Protein AF-A0A2J6HNW6-F1 (afdb_monomer)

pLDDT: mean 79.49, std 11.8, range [40.94, 93.69]

Radius of gyration: 19.44 Å; Cα contacts (8 Å, |Δi|>4): 58; chains: 1; bounding box: 47×40×55 Å

Mean predicted aligned error: 9.63 Å

Secondary structure (DSSP, 8-state):
---TT-SEEEETTEEEEPHHHHHHHHHHHHHHHHHHHHHHHHHTT---HHHHHHHHHHHHHHHHHHHHHHHHHGGGGTTHHHHHHHHHHHHHHHHHHTTT----HHHHHHHHHHHHHHHHHHHHHSPPPP-----

Structure (mmCIF, N/CA/C/O backbone):
data_AF-A0A2J6HNW6-F1
#
_entry.id   AF-A0A2J6HNW6-F1
#
loop_
_atom_site.group_PDB
_atom_site.id
_atom_site.type_symbol
_atom_site.label_atom_id
_atom_site.label_alt_id
_atom_site.label_comp_id
_atom_site.label_asym_id
_atom_site.label_entity_id
_atom_site.label_seq_id
_atom_site.pdbx_PDB_ins_code
_atom_site.Cartn_x
_atom_site.Cartn_y
_atom_site.Cartn_z
_atom_site.occupancy
_atom_site.B_iso_or_equiv
_atom_site.auth_seq_id
_atom_site.auth_comp_id
_atom_site.auth_asym_id
_atom_site.auth_atom_id
_atom_site.pdbx_PDB_model_num
ATOM 1 N N . GLU A 1 1 ? -17.296 -8.774 21.682 1.00 41.22 1 GLU A N 1
ATOM 2 C CA . GLU A 1 1 ? -18.288 -7.686 21.594 1.00 41.22 1 GLU A CA 1
ATOM 3 C C . GLU A 1 1 ? -17.601 -6.459 21.003 1.00 41.22 1 GLU A C 1
ATOM 5 O O . GLU A 1 1 ? -16.571 -6.045 21.524 1.00 41.22 1 GLU A O 1
ATOM 10 N N . TYR A 1 2 ? -18.046 -5.994 19.833 1.00 41.97 2 TYR A N 1
ATOM 11 C CA . TYR A 1 2 ? -17.390 -4.920 19.076 1.00 41.97 2 TYR A CA 1
ATOM 12 C C . TYR A 1 2 ? -17.803 -3.569 19.686 1.00 41.97 2 TYR A C 1
ATOM 14 O O . TYR A 1 2 ? -18.794 -2.967 19.284 1.00 41.97 2 TYR A O 1
ATOM 22 N N . GLU A 1 3 ? -17.090 -3.122 20.723 1.00 47.66 3 GLU A N 1
ATOM 23 C CA . GLU A 1 3 ? -17.402 -1.883 21.452 1.00 47.66 3 GLU A CA 1
ATOM 24 C C . GLU A 1 3 ? -16.919 -0.620 20.699 1.00 47.66 3 GLU A C 1
ATOM 26 O O . GLU A 1 3 ? -16.005 0.082 21.125 1.00 47.66 3 GLU A O 1
ATOM 31 N N . GLY A 1 4 ? -17.568 -0.309 19.572 1.00 56.62 4 GLY A N 1
ATOM 32 C CA . GLY A 1 4 ? -17.548 1.012 18.926 1.00 56.62 4 GLY A CA 1
ATOM 33 C C . GLY A 1 4 ? -16.204 1.523 18.352 1.00 56.62 4 GLY A C 1
ATOM 34 O O . GLY A 1 4 ? -15.193 0.826 18.350 1.00 56.62 4 GLY A O 1
ATOM 35 N N . PRO A 1 5 ? -16.172 2.773 17.838 1.00 60.69 5 PRO A N 1
ATOM 36 C CA . PRO A 1 5 ? -15.028 3.371 17.126 1.00 60.69 5 PRO A CA 1
ATOM 37 C C . PRO A 1 5 ? -13.927 3.941 18.047 1.00 60.69 5 PRO A C 1
ATOM 39 O O . PRO A 1 5 ? -13.174 4.833 17.642 1.00 60.69 5 PRO A O 1
ATOM 42 N N . LYS A 1 6 ? -13.851 3.502 19.310 1.00 64.25 6 LYS A N 1
ATOM 43 C CA . LYS A 1 6 ? -12.915 4.053 20.303 1.00 64.25 6 LYS A CA 1
ATOM 44 C C . LYS A 1 6 ? -11.605 3.270 20.276 1.00 64.25 6 LYS A C 1
ATOM 46 O O . LYS A 1 6 ? -11.628 2.064 20.426 1.00 64.25 6 LYS A O 1
ATOM 51 N N . PHE A 1 7 ? -10.464 3.948 20.142 1.00 60.66 7 PHE A N 1
ATOM 52 C CA . PHE A 1 7 ? -9.144 3.296 20.168 1.00 60.66 7 PHE A CA 1
ATOM 53 C C . PHE A 1 7 ? -8.759 2.773 21.557 1.00 60.66 7 PHE A C 1
ATOM 55 O O . PHE A 1 7 ? -8.118 1.726 21.672 1.00 60.66 7 PHE A O 1
ATOM 62 N N . PHE A 1 8 ? -9.216 3.465 22.600 1.00 71.25 8 PHE A N 1
ATOM 63 C CA . PHE A 1 8 ? -8.960 3.134 23.994 1.00 71.25 8 PHE A CA 1
ATOM 64 C C . PHE A 1 8 ? -10.281 3.043 24.747 1.00 71.25 8 PHE A C 1
ATOM 66 O O . PHE A 1 8 ? -11.102 3.963 24.690 1.00 71.25 8 PHE A O 1
ATOM 73 N N . ILE A 1 9 ? -10.474 1.950 25.479 1.00 72.75 9 ILE A N 1
ATOM 74 C CA . ILE A 1 9 ? -11.619 1.779 26.373 1.00 72.75 9 ILE A CA 1
ATOM 75 C C . ILE A 1 9 ? -11.072 1.698 27.793 1.00 72.75 9 ILE A C 1
ATOM 77 O O . ILE A 1 9 ? -10.174 0.911 28.081 1.00 72.75 9 ILE A O 1
ATOM 81 N N . ARG A 1 10 ? -11.601 2.515 28.704 1.00 69.38 10 ARG A N 1
ATOM 82 C CA . ARG A 1 10 ? -11.349 2.332 30.137 1.00 69.38 10 ARG A CA 1
ATOM 83 C C . ARG A 1 10 ? -12.389 1.362 30.691 1.00 69.38 10 ARG A C 1
ATOM 85 O O . ARG A 1 10 ? -13.564 1.710 30.747 1.00 69.38 10 ARG A O 1
ATOM 92 N N . LYS A 1 11 ? -11.953 0.178 31.130 1.00 71.69 11 LYS A N 1
ATOM 93 C CA . LYS A 1 11 ? -12.752 -0.752 31.953 1.00 71.69 11 LYS A CA 1
ATOM 94 C C . LYS A 1 11 ? -12.061 -0.910 33.310 1.00 71.69 11 LYS A C 1
ATOM 96 O O . LYS A 1 11 ? -10.848 -1.089 33.361 1.00 71.69 11 LYS A O 1
ATOM 101 N N . ASN A 1 12 ? -12.803 -0.802 34.414 1.00 64.38 12 ASN A N 1
ATOM 102 C CA . ASN A 1 12 ? -12.283 -0.935 35.789 1.00 64.38 12 ASN A CA 1
ATOM 103 C C . ASN A 1 12 ? -10.979 -0.154 36.071 1.00 64.38 12 ASN A C 1
ATOM 105 O O . ASN A 1 12 ? -10.018 -0.706 36.602 1.00 64.38 12 ASN A O 1
ATOM 109 N N . GLY A 1 13 ? -10.904 1.118 35.663 1.00 74.06 13 GLY A N 1
ATOM 110 C CA . GLY A 1 13 ? -9.730 1.970 35.915 1.00 74.06 13 GLY A CA 1
ATOM 111 C C . GLY A 1 13 ? -8.467 1.622 35.111 1.00 74.06 13 GLY A C 1
ATOM 112 O O . GLY A 1 13 ? -7.481 2.348 35.204 1.00 74.06 13 GLY A O 1
ATOM 113 N N . LYS A 1 14 ? -8.490 0.569 34.281 1.00 64.69 14 LYS A N 1
ATOM 114 C CA . LYS A 1 14 ? -7.383 0.172 33.400 1.00 64.69 14 LYS A CA 1
ATOM 115 C C . LYS A 1 14 ? -7.678 0.566 31.953 1.00 64.69 14 LYS A C 1
ATOM 117 O O . LYS A 1 14 ? -8.817 0.478 31.489 1.00 64.69 14 LYS A O 1
ATOM 122 N N . LEU A 1 15 ? -6.651 1.048 31.255 1.00 73.38 15 LEU A N 1
ATOM 123 C CA . LEU A 1 15 ? -6.719 1.405 29.839 1.00 73.38 15 LEU A CA 1
ATOM 124 C C . LEU A 1 15 ? -6.586 0.124 29.005 1.00 73.38 15 LEU A C 1
ATOM 126 O O . LEU A 1 15 ? -5.554 -0.538 29.066 1.00 73.38 15 LEU A O 1
ATOM 130 N N . TYR A 1 16 ? -7.618 -0.222 28.243 1.00 71.00 16 TYR A N 1
ATOM 131 C CA . TYR A 1 16 ? -7.596 -1.340 27.306 1.00 71.00 16 TYR A CA 1
ATOM 132 C C . TYR A 1 16 ? -7.438 -0.824 25.880 1.00 71.00 16 TYR A C 1
ATOM 134 O O . TYR A 1 16 ? -8.124 0.111 25.453 1.00 71.00 16 TYR A O 1
ATOM 142 N N . LEU A 1 17 ? -6.530 -1.468 25.154 1.00 76.25 17 LEU A N 1
ATOM 143 C CA . LEU A 1 17 ? -6.355 -1.302 23.719 1.00 76.25 17 LEU A CA 1
ATOM 144 C C . LEU A 1 17 ? -7.477 -2.054 23.007 1.00 76.25 17 LEU A C 1
ATOM 146 O O . LEU A 1 17 ? -7.739 -3.221 23.298 1.00 76.25 17 LEU A O 1
ATOM 150 N N . THR A 1 18 ? -8.157 -1.381 22.088 1.00 81.50 18 THR A N 1
ATOM 151 C CA . THR A 1 18 ? -9.177 -2.034 21.260 1.00 81.50 18 THR A CA 1
ATOM 152 C C . THR A 1 18 ? -8.552 -2.795 20.102 1.00 81.50 18 THR A C 1
ATOM 154 O O . THR A 1 18 ? -7.452 -2.472 19.653 1.00 81.50 18 THR A O 1
ATOM 157 N N . GLY A 1 19 ? -9.287 -3.771 19.557 1.00 78.31 19 GLY A N 1
ATOM 158 C CA . GLY A 1 19 ? -8.872 -4.470 18.336 1.00 78.31 19 GLY A CA 1
ATOM 159 C C . GLY A 1 19 ? -8.609 -3.513 17.165 1.00 78.31 19 GLY A C 1
ATOM 160 O O . GLY A 1 19 ? -7.690 -3.744 16.387 1.00 78.31 19 GLY A O 1
ATOM 161 N N . LEU A 1 20 ? -9.332 -2.387 17.097 1.00 77.50 20 LEU A N 1
ATOM 162 C CA . LEU A 1 20 ? -9.128 -1.343 16.088 1.00 77.50 20 LEU A CA 1
ATOM 163 C C . LEU A 1 20 ? -7.727 -0.717 16.161 1.00 77.50 20 LEU A C 1
ATOM 165 O O . LEU A 1 20 ? -7.126 -0.448 15.126 1.00 77.50 20 LEU A O 1
ATOM 169 N N . PHE A 1 21 ? -7.195 -0.502 17.368 1.00 81.19 21 PHE A N 1
ATOM 170 C CA . PHE A 1 21 ? -5.849 0.045 17.543 1.00 81.19 21 PHE A CA 1
ATOM 171 C C . PHE A 1 21 ? -4.771 -0.935 17.068 1.00 81.19 21 PHE A C 1
ATOM 173 O O . PHE A 1 21 ? -3.821 -0.524 16.411 1.00 81.19 21 PHE A O 1
ATOM 180 N N . VAL A 1 22 ? -4.941 -2.231 17.353 1.00 85.06 22 VAL A N 1
ATOM 181 C CA . VAL A 1 22 ? -4.005 -3.275 16.904 1.00 85.06 22 VAL A CA 1
ATOM 182 C C . VAL A 1 22 ? -3.999 -3.375 15.380 1.00 85.06 22 VAL A C 1
ATOM 184 O O . VAL A 1 22 ? -2.934 -3.402 14.772 1.00 85.06 22 VAL A O 1
ATOM 187 N N . VAL A 1 23 ? -5.175 -3.380 14.749 1.00 84.25 23 VAL A N 1
ATOM 188 C CA . VAL A 1 23 ? -5.277 -3.428 13.284 1.00 84.25 23 VAL A CA 1
ATOM 189 C C . VAL A 1 23 ? -4.672 -2.179 12.644 1.00 84.25 23 VAL A C 1
ATOM 191 O O . VAL A 1 23 ? -3.903 -2.307 11.696 1.00 84.25 23 VAL A O 1
ATOM 194 N N . LEU A 1 24 ? -4.958 -0.988 13.183 1.00 81.94 24 LEU A N 1
ATOM 195 C CA . LEU A 1 24 ? -4.359 0.259 12.704 1.00 81.94 24 LEU A CA 1
ATOM 196 C C . LEU A 1 24 ? -2.830 0.204 12.788 1.00 81.94 24 LEU A C 1
ATOM 198 O O . LEU A 1 24 ? -2.158 0.484 11.805 1.00 81.94 24 LEU A O 1
ATOM 202 N N . MET A 1 25 ? -2.296 -0.222 13.934 1.00 86.56 25 MET A N 1
ATOM 203 C CA . MET A 1 25 ? -0.859 -0.381 14.138 1.00 86.56 25 MET A CA 1
ATOM 204 C C . MET A 1 25 ? -0.240 -1.298 13.076 1.00 86.56 25 MET A C 1
ATOM 206 O O . MET A 1 25 ? 0.750 -0.921 12.461 1.00 86.56 25 MET A O 1
ATOM 210 N N . VAL A 1 26 ? -0.834 -2.466 12.811 1.00 89.12 26 VAL A N 1
ATOM 211 C CA . VAL A 1 26 ? -0.330 -3.400 11.788 1.00 89.12 26 VAL A CA 1
ATOM 212 C C . VAL A 1 26 ? -0.296 -2.764 10.397 1.00 89.12 26 VAL A C 1
ATOM 214 O O . VAL A 1 26 ? 0.670 -2.972 9.666 1.00 89.12 26 VAL A O 1
ATOM 217 N N . ILE A 1 27 ? -1.318 -1.990 10.025 1.00 85.69 27 ILE A N 1
ATOM 218 C CA . ILE A 1 27 ? -1.365 -1.361 8.700 1.00 85.69 27 ILE A CA 1
ATOM 219 C C . ILE A 1 27 ? -0.311 -0.253 8.578 1.00 85.69 27 ILE A C 1
ATOM 221 O O . ILE A 1 27 ? 0.425 -0.242 7.597 1.00 85.69 27 ILE A O 1
ATOM 225 N N . GLU A 1 28 ? -0.184 0.615 9.583 1.00 85.44 28 GLU A N 1
ATOM 226 C CA . GLU A 1 28 ? 0.849 1.663 9.634 1.00 85.44 28 GLU A CA 1
ATOM 227 C C . GLU A 1 28 ? 2.262 1.064 9.554 1.00 85.44 28 GLU A C 1
ATOM 229 O O . GLU A 1 28 ? 3.101 1.512 8.776 1.00 85.44 28 GLU A O 1
ATOM 234 N N . PHE A 1 29 ? 2.522 -0.015 10.302 1.00 89.44 29 PHE A N 1
ATOM 235 C CA . PHE A 1 29 ? 3.796 -0.732 10.215 1.00 89.44 29 PHE A CA 1
ATOM 236 C C . PHE A 1 29 ? 4.023 -1.343 8.831 1.00 89.44 29 PHE A C 1
ATOM 238 O O . PHE A 1 29 ? 5.142 -1.298 8.320 1.00 89.44 29 PHE A O 1
ATOM 245 N N . SER A 1 30 ? 2.982 -1.908 8.216 1.00 87.62 30 SER A N 1
ATOM 246 C CA . SER A 1 30 ? 3.081 -2.457 6.865 1.00 87.62 30 SER A CA 1
ATOM 247 C C . SER A 1 30 ? 3.407 -1.379 5.832 1.00 87.62 30 SER A C 1
ATOM 249 O O . SER A 1 30 ? 4.175 -1.656 4.915 1.00 87.62 30 SER A O 1
ATOM 251 N N . ASP A 1 31 ? 2.856 -0.173 5.973 1.00 86.44 31 ASP A N 1
ATOM 252 C CA . ASP A 1 31 ? 3.133 0.952 5.076 1.00 86.44 31 ASP A CA 1
ATOM 253 C C . ASP A 1 31 ? 4.595 1.406 5.179 1.00 86.44 31 ASP A C 1
ATOM 255 O O . ASP A 1 31 ? 5.285 1.517 4.168 1.00 86.44 31 ASP A O 1
ATOM 259 N N . VAL A 1 32 ? 5.124 1.528 6.402 1.00 85.00 32 VAL A N 1
ATOM 260 C CA . VAL A 1 32 ? 6.550 1.826 6.632 1.00 85.00 32 VAL A CA 1
ATOM 261 C C . VAL A 1 32 ? 7.455 0.759 6.010 1.00 85.00 32 VAL A C 1
ATOM 263 O O . VAL A 1 32 ? 8.473 1.098 5.409 1.00 85.00 32 VAL A O 1
ATOM 266 N N . ILE A 1 33 ? 7.092 -0.525 6.115 1.00 88.75 33 ILE A N 1
ATOM 267 C CA . ILE A 1 33 ? 7.845 -1.616 5.477 1.00 88.75 33 ILE A CA 1
ATOM 268 C C . ILE A 1 33 ? 7.807 -1.478 3.949 1.00 88.75 33 ILE A C 1
ATOM 270 O O . ILE A 1 33 ? 8.845 -1.617 3.305 1.00 88.75 33 ILE A O 1
ATOM 274 N N . PHE A 1 34 ? 6.649 -1.166 3.359 1.00 81.69 34 PHE A N 1
ATOM 275 C CA . PHE A 1 34 ? 6.543 -0.940 1.915 1.00 81.69 34 PHE A CA 1
ATOM 276 C C . PHE A 1 34 ? 7.282 0.321 1.446 1.00 81.69 34 PHE A C 1
ATOM 278 O O . PHE A 1 34 ? 7.795 0.343 0.324 1.00 81.69 34 PHE A O 1
ATOM 285 N N . ALA A 1 35 ? 7.402 1.342 2.297 1.00 83.50 35 ALA A N 1
ATOM 286 C CA . ALA A 1 35 ? 8.177 2.546 2.014 1.00 83.50 35 ALA A CA 1
ATOM 287 C C . ALA A 1 35 ? 9.675 2.254 1.819 1.00 83.50 35 ALA A C 1
ATOM 289 O O . ALA A 1 35 ? 10.334 2.960 1.060 1.00 83.50 35 ALA A O 1
ATOM 290 N N . VAL A 1 36 ? 10.2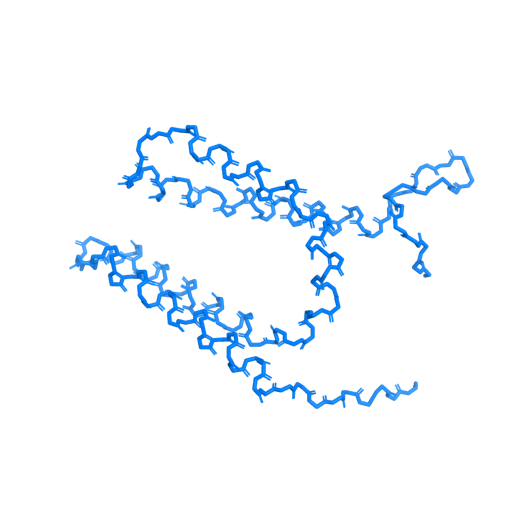22 1.197 2.434 1.00 84.19 36 VAL A N 1
ATOM 291 C CA . VAL A 1 36 ? 11.649 0.837 2.302 1.00 84.19 36 VAL A CA 1
ATOM 292 C C . VAL A 1 36 ? 12.044 0.546 0.851 1.00 84.19 36 VAL A C 1
ATOM 294 O O . VAL A 1 36 ? 13.152 0.893 0.450 1.00 84.19 36 VAL A O 1
ATOM 297 N N . ASP A 1 37 ? 11.150 -0.053 0.064 1.00 81.44 37 ASP A N 1
ATOM 298 C CA . ASP A 1 37 ? 11.389 -0.346 -1.356 1.00 81.44 37 ASP A CA 1
ATOM 299 C C . ASP A 1 37 ? 10.874 0.776 -2.273 1.00 81.44 37 ASP A C 1
ATOM 301 O O . ASP A 1 37 ? 11.555 1.209 -3.208 1.00 81.44 37 ASP A O 1
ATOM 305 N N . SER A 1 38 ? 9.688 1.322 -1.977 1.00 81.00 38 SER A N 1
ATOM 306 C CA . SER A 1 38 ? 9.068 2.331 -2.841 1.00 81.00 38 SER A CA 1
ATOM 307 C C . SER A 1 38 ? 9.784 3.688 -2.801 1.00 81.00 38 SER A C 1
ATOM 309 O O . SER A 1 38 ? 9.804 4.391 -3.813 1.00 81.00 38 SER A O 1
ATOM 311 N N . VAL A 1 39 ? 10.442 4.046 -1.691 1.00 82.94 39 VAL A N 1
ATOM 312 C CA . VAL A 1 39 ? 11.187 5.308 -1.563 1.00 82.94 39 VAL A CA 1
ATOM 313 C C . VAL A 1 39 ? 12.433 5.337 -2.464 1.00 82.94 39 VAL A C 1
ATOM 315 O O . VAL A 1 39 ? 12.532 6.266 -3.272 1.00 82.94 39 VAL A O 1
ATOM 318 N N . PRO A 1 40 ? 13.359 4.352 -2.427 1.00 76.88 40 PRO A N 1
ATOM 319 C CA . PRO A 1 40 ? 14.469 4.292 -3.383 1.00 76.88 40 PRO A CA 1
ATOM 320 C C . PRO A 1 40 ? 14.008 4.262 -4.847 1.00 76.88 40 PRO A C 1
ATOM 322 O O . PRO A 1 40 ? 14.616 4.906 -5.709 1.00 76.88 40 PRO A O 1
ATOM 325 N N . ALA A 1 41 ? 12.907 3.561 -5.134 1.00 80.00 41 ALA A N 1
ATOM 326 C CA . ALA A 1 41 ? 12.348 3.495 -6.479 1.00 80.00 41 ALA A CA 1
ATOM 327 C C . ALA A 1 41 ? 11.862 4.870 -6.973 1.00 80.00 41 ALA A C 1
ATOM 329 O O . ALA A 1 41 ? 12.170 5.261 -8.100 1.00 80.00 41 ALA A O 1
ATOM 330 N N . ILE A 1 42 ? 11.166 5.644 -6.132 1.00 79.94 42 ILE A N 1
ATOM 331 C CA . ILE A 1 42 ? 10.727 7.003 -6.481 1.00 79.94 42 ILE A CA 1
ATOM 332 C C . ILE A 1 42 ? 11.925 7.945 -6.614 1.00 79.94 42 ILE A C 1
ATOM 334 O O . ILE A 1 42 ? 11.974 8.717 -7.572 1.00 79.94 42 ILE A O 1
ATOM 338 N N . PHE A 1 43 ? 12.923 7.842 -5.729 1.00 79.62 43 PHE A N 1
ATOM 339 C CA . PHE A 1 43 ? 14.147 8.647 -5.822 1.00 79.62 43 PHE A CA 1
ATOM 340 C C . PHE A 1 43 ? 14.961 8.390 -7.097 1.00 79.62 43 PHE A C 1
ATOM 342 O O . PHE A 1 43 ? 15.732 9.248 -7.529 1.00 79.62 43 PHE A O 1
ATOM 349 N N . SER A 1 44 ? 14.756 7.236 -7.736 1.00 77.81 44 SER A N 1
ATOM 350 C CA . SER A 1 44 ? 15.354 6.914 -9.035 1.00 77.81 44 SER A CA 1
ATOM 351 C C . SER A 1 44 ? 14.717 7.685 -10.202 1.00 77.81 44 SER A C 1
ATOM 353 O O . SER A 1 44 ? 15.317 7.774 -11.270 1.00 77.81 44 SER A O 1
ATOM 355 N N . ILE A 1 45 ? 13.519 8.253 -10.011 1.00 78.50 45 ILE A N 1
A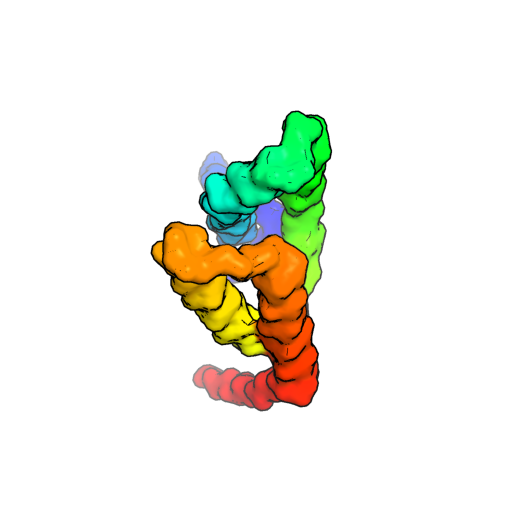TOM 356 C CA . ILE A 1 45 ? 12.751 8.988 -11.035 1.00 78.50 45 ILE A CA 1
ATOM 357 C C . ILE A 1 45 ? 12.666 10.486 -10.689 1.00 78.50 45 ILE A C 1
ATOM 359 O O . ILE A 1 45 ? 12.814 11.332 -11.568 1.00 78.50 45 ILE A O 1
ATOM 363 N N . THR A 1 46 ? 12.471 10.816 -9.411 1.00 82.69 46 THR A N 1
ATOM 364 C CA . THR A 1 46 ? 12.313 12.179 -8.886 1.00 82.69 46 THR A CA 1
ATOM 365 C C . THR A 1 46 ? 13.325 12.431 -7.778 1.00 82.69 46 THR A C 1
ATOM 367 O O . THR A 1 46 ? 13.410 11.671 -6.826 1.00 82.69 46 THR A O 1
ATOM 370 N N . LYS A 1 47 ? 14.056 13.548 -7.847 1.00 82.31 47 LYS A N 1
ATOM 371 C CA . LYS A 1 47 ? 15.028 13.933 -6.807 1.00 82.31 47 LYS A CA 1
ATOM 372 C C . LYS A 1 47 ? 14.473 14.879 -5.745 1.00 82.31 47 LYS A C 1
ATOM 374 O O . LYS A 1 47 ? 15.225 15.261 -4.858 1.00 82.31 47 LYS A O 1
ATOM 379 N N . ASP A 1 48 ? 13.204 15.271 -5.843 1.00 87.19 48 ASP A N 1
ATOM 380 C CA . ASP A 1 48 ? 12.556 16.165 -4.884 1.00 87.19 48 ASP A CA 1
ATOM 381 C C . ASP A 1 48 ? 12.039 15.370 -3.668 1.00 87.19 48 ASP A C 1
ATOM 383 O O . ASP A 1 48 ? 11.022 14.674 -3.778 1.00 87.19 48 ASP A O 1
ATOM 387 N N . PRO A 1 49 ? 12.696 15.462 -2.495 1.00 84.75 49 PRO A N 1
ATOM 388 C CA . PRO A 1 49 ? 12.268 14.743 -1.303 1.00 84.75 49 PRO A CA 1
ATOM 389 C C . PRO A 1 49 ? 10.914 15.241 -0.793 1.00 84.75 49 PRO A C 1
ATOM 391 O O . PRO A 1 49 ? 10.197 14.480 -0.145 1.00 84.75 49 PRO A O 1
ATOM 394 N N . PHE A 1 50 ? 10.542 16.495 -1.082 1.00 87.94 50 PHE A N 1
ATOM 395 C CA . PHE A 1 50 ? 9.282 17.071 -0.626 1.00 87.94 50 PHE A CA 1
ATOM 396 C C . PHE A 1 50 ? 8.093 16.274 -1.166 1.00 87.94 50 PHE A C 1
ATOM 398 O O . PHE A 1 50 ? 7.203 15.916 -0.396 1.00 87.94 50 PHE A O 1
ATOM 405 N N . MET A 1 51 ? 8.121 15.901 -2.451 1.00 86.69 51 MET A N 1
ATOM 406 C CA . MET A 1 51 ? 7.084 15.059 -3.055 1.00 86.69 51 MET A CA 1
ATOM 407 C C . MET A 1 51 ? 6.969 13.692 -2.368 1.00 86.69 51 MET A C 1
ATOM 409 O O . MET A 1 51 ? 5.861 13.223 -2.108 1.00 86.69 51 MET A O 1
ATOM 413 N N . VAL A 1 52 ? 8.107 13.075 -2.038 1.00 83.88 52 VAL A N 1
ATOM 414 C CA . VAL A 1 52 ? 8.160 11.749 -1.405 1.00 83.88 52 VAL A CA 1
ATOM 415 C C . VAL A 1 52 ? 7.572 11.796 0.008 1.00 83.88 52 VAL A C 1
ATOM 417 O O . VAL A 1 52 ? 6.674 11.018 0.333 1.00 83.88 52 VAL A O 1
ATOM 420 N N . TYR A 1 53 ? 8.021 12.745 0.835 1.00 84.31 53 TYR A N 1
ATOM 421 C CA . TYR A 1 53 ? 7.542 12.886 2.212 1.0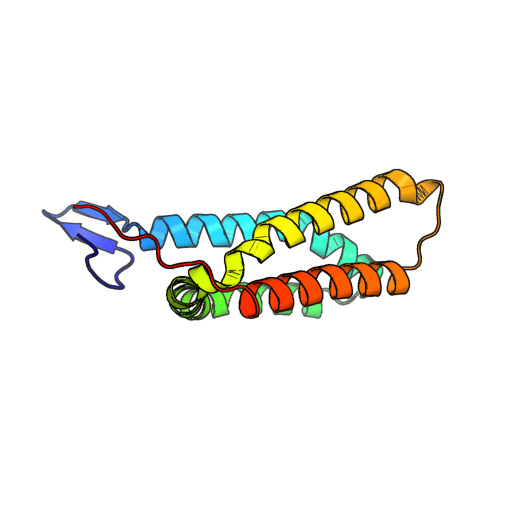0 84.31 53 TYR A CA 1
ATOM 422 C C . TYR A 1 53 ? 6.060 13.255 2.275 1.00 84.31 53 TYR A C 1
ATOM 424 O O . TYR A 1 53 ? 5.309 12.659 3.048 1.00 84.31 53 TYR A O 1
ATOM 432 N N . PHE A 1 54 ? 5.622 14.212 1.453 1.00 90.12 54 PHE A N 1
ATOM 433 C CA . PHE A 1 54 ? 4.239 14.680 1.481 1.00 90.12 54 PHE A CA 1
ATOM 434 C C . PHE A 1 54 ? 3.261 13.591 1.017 1.00 90.12 54 PHE A C 1
ATOM 436 O O . PHE A 1 54 ? 2.204 13.423 1.625 1.00 90.12 54 PHE A O 1
ATOM 443 N N . SER A 1 55 ? 3.634 12.801 0.002 1.00 86.00 55 SER A N 1
ATOM 444 C CA . SER A 1 55 ? 2.838 11.660 -0.466 1.00 86.00 55 SER A CA 1
ATOM 445 C C . SER A 1 55 ? 2.639 10.607 0.627 1.00 86.00 55 SER A C 1
ATOM 447 O O . SER A 1 55 ? 1.520 10.130 0.814 1.00 86.00 55 SER A O 1
ATOM 449 N N . ASN A 1 56 ? 3.695 10.263 1.375 1.00 85.19 56 ASN A N 1
ATOM 450 C CA . ASN A 1 56 ? 3.603 9.229 2.410 1.00 85.19 56 ASN A CA 1
ATOM 451 C C . ASN A 1 56 ? 2.813 9.707 3.640 1.00 85.19 56 ASN A C 1
ATOM 453 O O . ASN A 1 56 ? 1.968 8.990 4.166 1.00 85.19 56 ASN A O 1
ATOM 457 N N . ILE A 1 57 ? 3.013 10.964 4.054 1.00 86.06 57 ILE A N 1
ATOM 458 C CA . ILE A 1 57 ? 2.215 11.581 5.126 1.00 86.06 57 ILE A CA 1
ATOM 459 C C . ILE A 1 57 ? 0.727 11.606 4.743 1.00 86.06 57 ILE A C 1
ATOM 461 O O . ILE A 1 57 ? -0.132 11.311 5.575 1.00 86.06 57 ILE A O 1
ATOM 465 N N . PHE A 1 58 ? 0.405 11.921 3.485 1.00 86.00 58 PHE A N 1
ATOM 466 C CA . PHE A 1 58 ? -0.976 11.923 3.006 1.00 86.00 58 PHE A CA 1
ATOM 467 C C . PHE A 1 58 ? -1.606 10.520 3.013 1.00 86.00 58 PHE A C 1
ATOM 469 O O . PHE A 1 58 ? -2.767 10.379 3.407 1.00 86.00 58 PHE A O 1
ATOM 476 N N . ALA A 1 59 ? -0.841 9.486 2.643 1.00 83.38 59 ALA A N 1
ATOM 477 C CA . ALA A 1 59 ? -1.288 8.094 2.703 1.00 83.38 59 ALA A CA 1
ATOM 478 C C . ALA A 1 59 ? -1.681 7.677 4.134 1.00 83.38 59 ALA A C 1
ATOM 480 O O . ALA A 1 59 ? -2.759 7.114 4.342 1.00 83.38 59 ALA A O 1
ATOM 481 N N . ILE A 1 60 ? -0.865 8.056 5.122 1.00 81.94 60 ILE A N 1
ATOM 482 C CA . ILE A 1 60 ? -1.086 7.762 6.545 1.00 81.94 60 ILE A CA 1
ATOM 483 C C . ILE A 1 60 ? -2.315 8.507 7.098 1.00 81.94 60 ILE A C 1
ATOM 485 O O . ILE A 1 60 ? -3.193 7.907 7.720 1.00 81.94 60 ILE A O 1
ATOM 489 N N . ILE A 1 61 ? -2.454 9.813 6.831 1.00 86.75 61 ILE A N 1
ATOM 490 C CA . ILE A 1 61 ? -3.572 10.622 7.365 1.00 86.75 61 ILE A CA 1
ATOM 491 C C . ILE A 1 61 ? -4.940 10.089 6.893 1.00 86.75 61 ILE A C 1
ATOM 493 O O . ILE A 1 61 ? -5.920 10.117 7.646 1.00 86.75 61 ILE A O 1
ATOM 497 N N . GLY A 1 62 ? -5.019 9.576 5.662 1.00 84.69 62 GLY A N 1
ATOM 498 C CA . GLY A 1 62 ? -6.247 9.019 5.089 1.00 84.69 62 GLY A CA 1
ATOM 499 C C . GLY A 1 62 ? -6.647 7.644 5.637 1.00 84.69 62 GLY A C 1
ATOM 500 O O . GLY A 1 62 ? -7.807 7.236 5.483 1.00 84.69 62 GLY A O 1
ATOM 501 N N . LEU A 1 63 ? -5.733 6.933 6.305 1.00 81.81 63 LEU A N 1
ATOM 502 C CA . LEU A 1 63 ? -5.887 5.511 6.594 1.00 81.81 63 LEU A CA 1
ATOM 503 C C . LEU A 1 63 ? -7.087 5.203 7.493 1.00 81.81 63 LEU A C 1
ATOM 505 O O . LEU A 1 63 ? -7.795 4.222 7.267 1.00 81.81 63 LEU A O 1
ATOM 509 N N . ARG A 1 64 ? -7.382 6.063 8.475 1.00 77.75 64 ARG A N 1
ATOM 510 C CA . ARG A 1 64 ? -8.527 5.856 9.376 1.00 77.75 64 ARG A CA 1
ATOM 511 C C . ARG A 1 64 ? -9.856 5.835 8.620 1.00 77.75 64 ARG A C 1
ATOM 513 O O . ARG A 1 64 ? -10.693 4.980 8.895 1.00 77.75 64 ARG A O 1
ATOM 520 N N . SER A 1 65 ? -10.055 6.774 7.697 1.00 82.56 65 SER A N 1
ATOM 521 C CA . SER A 1 65 ? -11.265 6.837 6.867 1.00 82.56 65 SER A CA 1
ATOM 522 C C . SER A 1 65 ? -11.326 5.637 5.923 1.00 82.56 65 SER A C 1
ATOM 524 O O . SER A 1 65 ? -12.350 4.954 5.827 1.00 82.56 65 SER A O 1
ATOM 526 N N . LEU A 1 66 ? -10.187 5.322 5.299 1.00 84.62 66 LEU A N 1
ATOM 527 C CA . LEU A 1 66 ? -10.091 4.225 4.353 1.00 84.62 66 LEU A CA 1
ATOM 528 C C . LEU A 1 66 ? -10.342 2.873 5.022 1.00 84.62 66 LEU A C 1
ATOM 530 O O . LEU A 1 66 ? -11.023 2.052 4.432 1.00 84.62 66 LEU A O 1
ATOM 534 N N . PHE A 1 67 ? -9.892 2.655 6.260 1.00 81.19 67 PHE A N 1
ATOM 535 C CA . PHE A 1 67 ? -10.128 1.416 7.005 1.00 81.19 67 PHE A CA 1
ATOM 536 C C . PHE A 1 67 ? -11.623 1.116 7.194 1.00 81.19 67 PHE A C 1
ATOM 538 O O . PHE A 1 67 ? -12.069 -0.002 6.931 1.00 81.19 67 PHE A O 1
ATOM 545 N N . PHE A 1 68 ? -12.414 2.115 7.602 1.00 79.19 68 PHE A N 1
ATOM 546 C CA . PHE A 1 68 ? -13.866 1.955 7.746 1.00 79.19 68 PHE A CA 1
ATOM 547 C C . PHE A 1 68 ? -14.566 1.720 6.404 1.00 79.19 68 PHE A C 1
ATOM 549 O O . PHE A 1 68 ? -15.578 1.025 6.354 1.00 79.19 68 PHE A O 1
ATOM 556 N N . LEU A 1 69 ? -14.033 2.252 5.305 1.00 85.56 69 LEU A N 1
ATOM 557 C CA . LEU A 1 69 ? -14.519 1.919 3.969 1.00 85.56 69 LEU A CA 1
ATOM 558 C C . LEU A 1 69 ? -14.130 0.482 3.595 1.00 85.56 69 LEU A C 1
ATOM 560 O O . LEU A 1 69 ? -14.974 -0.301 3.166 1.00 85.56 69 LEU A O 1
ATOM 564 N N . LEU A 1 70 ? -12.869 0.109 3.808 1.00 82.81 70 LEU A N 1
ATOM 565 C CA . LEU A 1 70 ? -12.294 -1.162 3.384 1.00 82.81 70 LEU A CA 1
ATOM 566 C C . LEU A 1 70 ? -12.964 -2.337 4.092 1.00 82.81 70 LEU A C 1
ATOM 568 O O . LEU A 1 70 ? -13.309 -3.298 3.421 1.00 82.81 70 LEU A O 1
ATOM 572 N N . ILE A 1 71 ? -13.249 -2.255 5.396 1.00 80.50 71 ILE A N 1
ATOM 573 C CA . ILE A 1 71 ? -13.924 -3.346 6.126 1.00 80.50 71 ILE A CA 1
ATOM 574 C C . ILE A 1 71 ? -15.291 -3.719 5.523 1.00 80.50 71 ILE A C 1
ATOM 576 O O . ILE A 1 71 ? -15.684 -4.878 5.590 1.00 80.50 71 ILE A O 1
ATOM 580 N N . ASN A 1 72 ? -15.977 -2.772 4.871 1.00 79.31 72 ASN A N 1
ATOM 581 C CA . ASN A 1 72 ? -17.257 -3.010 4.198 1.00 79.31 72 ASN A CA 1
ATOM 582 C C . ASN A 1 72 ? -17.105 -3.567 2.771 1.00 79.31 72 ASN A C 1
ATOM 584 O O . ASN A 1 72 ? -18.041 -4.151 2.230 1.00 79.31 72 ASN A O 1
ATOM 588 N N . VAL A 1 73 ? -15.947 -3.369 2.135 1.00 82.75 73 VAL A N 1
ATOM 589 C CA . VAL A 1 73 ? -15.711 -3.723 0.723 1.00 82.75 73 VAL A CA 1
ATOM 590 C C . VAL A 1 73 ? -14.706 -4.877 0.584 1.00 82.75 73 VAL A C 1
ATOM 592 O O . VAL A 1 73 ? -14.597 -5.471 -0.485 1.00 82.75 73 VAL A O 1
ATOM 595 N N . ILE A 1 74 ? -14.006 -5.265 1.655 1.00 81.50 74 ILE A N 1
ATOM 596 C CA . ILE A 1 74 ? -12.924 -6.261 1.629 1.00 81.50 74 ILE A CA 1
ATOM 597 C C . ILE A 1 74 ? -13.383 -7.626 1.109 1.00 81.50 74 ILE A C 1
ATOM 599 O O . ILE A 1 74 ? -12.621 -8.307 0.424 1.00 81.50 74 ILE A O 1
ATOM 603 N N . GLU A 1 75 ? -14.645 -7.993 1.344 1.00 78.62 75 GLU A N 1
ATOM 604 C CA . GLU A 1 75 ? -15.246 -9.228 0.825 1.00 78.62 75 GLU A CA 1
ATOM 605 C C . GLU A 1 75 ? -15.305 -9.260 -0.711 1.00 78.62 75 GLU A C 1
ATOM 607 O O . GLU A 1 75 ? -15.206 -10.328 -1.317 1.00 78.62 75 GLU A O 1
ATOM 612 N N . LYS A 1 76 ? -15.386 -8.090 -1.361 1.00 79.56 76 LYS A N 1
ATOM 613 C CA . LYS A 1 76 ? -15.357 -7.958 -2.825 1.00 79.56 76 LYS A CA 1
ATOM 614 C C . LYS A 1 76 ? -13.946 -8.047 -3.406 1.00 79.56 76 LYS A C 1
ATOM 616 O O . LYS A 1 76 ? -13.826 -8.200 -4.614 1.00 79.56 76 LYS A O 1
ATOM 621 N N . PHE A 1 77 ? -12.883 -7.992 -2.597 1.00 80.69 77 PHE A N 1
ATOM 622 C CA . PHE A 1 77 ? -11.480 -7.983 -3.046 1.00 80.69 77 PHE A CA 1
ATOM 623 C C . PHE A 1 77 ? -10.746 -9.323 -2.835 1.00 80.69 77 PHE A C 1
ATOM 625 O O . PHE A 1 77 ? -9.539 -9.353 -2.589 1.00 80.69 77 PHE A O 1
ATOM 632 N N . ARG A 1 78 ? -11.444 -10.463 -2.952 1.00 80.25 78 ARG A N 1
ATOM 633 C CA . ARG A 1 78 ? -10.854 -11.807 -2.785 1.00 80.25 78 ARG A CA 1
ATOM 634 C C . ARG A 1 78 ? -9.635 -12.045 -3.684 1.00 80.25 78 ARG A C 1
ATOM 636 O O . ARG A 1 78 ? -8.620 -12.553 -3.208 1.00 80.25 78 ARG A O 1
ATOM 643 N N . PHE A 1 79 ? -9.722 -11.690 -4.966 1.00 83.44 79 PHE A N 1
ATOM 644 C CA . PHE A 1 79 ? -8.655 -11.978 -5.932 1.00 83.44 79 PHE A CA 1
ATOM 645 C C . PHE A 1 79 ? -7.507 -10.968 -5.876 1.00 83.44 79 PHE A C 1
ATOM 647 O O . PHE A 1 79 ? -6.439 -11.236 -6.420 1.00 83.44 79 PHE A O 1
ATOM 654 N N . LEU A 1 80 ? -7.669 -9.860 -5.146 1.00 85.81 80 LEU A N 1
ATOM 655 C CA . LEU A 1 80 ? -6.615 -8.864 -4.966 1.00 85.81 80 LEU A CA 1
ATOM 656 C C . LEU A 1 80 ? -5.381 -9.462 -4.278 1.00 85.81 80 LEU A C 1
ATOM 658 O O . LEU A 1 80 ? -4.263 -9.146 -4.664 1.00 85.81 80 LEU A O 1
ATOM 662 N N . LYS A 1 81 ? -5.565 -10.383 -3.319 1.00 86.31 81 LYS A N 1
ATOM 663 C CA . LYS A 1 81 ? -4.447 -11.098 -2.671 1.00 86.31 81 LYS A CA 1
ATOM 664 C C . LYS A 1 81 ? -3.639 -11.931 -3.670 1.00 86.31 81 LYS A C 1
ATOM 666 O O . LYS A 1 81 ? -2.414 -11.943 -3.614 1.00 86.31 81 LYS A O 1
ATOM 671 N N . ILE A 1 82 ? -4.329 -12.601 -4.593 1.00 88.50 82 ILE A N 1
ATOM 672 C CA . ILE A 1 82 ? -3.703 -13.426 -5.634 1.00 88.50 82 ILE A CA 1
ATOM 673 C C . ILE A 1 82 ? -2.971 -12.517 -6.629 1.00 88.50 82 ILE A C 1
ATOM 675 O O . ILE A 1 82 ? -1.800 -12.749 -6.922 1.00 88.50 82 ILE A O 1
ATOM 679 N N . GLY A 1 83 ? -3.616 -11.431 -7.059 1.00 89.50 83 GLY A N 1
ATOM 680 C CA . GLY A 1 83 ? -3.004 -10.401 -7.895 1.00 89.50 83 GLY A CA 1
ATOM 681 C C . GLY A 1 83 ? -1.736 -9.812 -7.294 1.00 89.50 83 GLY A C 1
ATOM 682 O O . GLY A 1 83 ? -0.709 -9.735 -7.962 1.00 89.50 83 GLY A O 1
ATOM 683 N N . LEU A 1 84 ? -1.785 -9.465 -6.008 1.00 89.62 84 LEU A N 1
ATOM 684 C CA . LEU A 1 84 ? -0.648 -8.920 -5.276 1.00 89.62 84 LEU A CA 1
ATOM 685 C C . LEU A 1 84 ? 0.496 -9.940 -5.168 1.00 89.62 84 LEU A C 1
ATOM 687 O O . LEU A 1 84 ? 1.653 -9.576 -5.333 1.00 89.62 84 LEU A O 1
ATOM 691 N N . SER A 1 85 ? 0.197 -11.227 -4.969 1.00 90.94 85 SER A N 1
ATOM 692 C CA . SER A 1 85 ? 1.235 -12.266 -4.963 1.00 90.94 85 SER A CA 1
ATOM 693 C C . SER A 1 85 ? 1.929 -12.409 -6.324 1.00 90.94 85 SER A C 1
ATOM 695 O O . SER A 1 85 ? 3.156 -12.451 -6.384 1.00 90.94 85 SER A O 1
ATOM 697 N N . ALA A 1 86 ? 1.167 -12.391 -7.424 1.00 91.75 86 ALA A N 1
ATOM 698 C CA . ALA A 1 86 ? 1.717 -12.432 -8.778 1.00 91.75 86 ALA A CA 1
ATOM 699 C C . ALA A 1 86 ? 2.551 -11.178 -9.084 1.00 91.75 86 ALA A C 1
ATOM 701 O O . ALA A 1 86 ? 3.629 -11.273 -9.669 1.00 91.75 86 ALA A O 1
ATOM 702 N N . LEU A 1 87 ? 2.077 -10.015 -8.628 1.00 90.94 87 LEU A N 1
ATOM 703 C CA . LEU A 1 87 ? 2.790 -8.748 -8.708 1.00 90.94 87 LEU A CA 1
ATOM 704 C C . LEU A 1 87 ? 4.144 -8.816 -7.988 1.00 90.94 87 LEU A C 1
ATOM 706 O O . LEU A 1 87 ? 5.157 -8.447 -8.576 1.00 90.94 87 LEU A O 1
ATOM 710 N N . LEU A 1 88 ? 4.178 -9.306 -6.744 1.00 88.50 88 LEU A N 1
ATOM 711 C CA . LEU A 1 88 ? 5.414 -9.431 -5.965 1.00 88.50 88 LEU A CA 1
ATOM 712 C C . LEU A 1 88 ? 6.405 -10.396 -6.618 1.00 88.50 88 LEU A C 1
ATOM 714 O O . LEU A 1 88 ? 7.594 -10.098 -6.666 1.00 88.50 88 LEU A O 1
ATOM 718 N N . VAL A 1 89 ? 5.931 -11.526 -7.151 1.00 91.25 89 VAL A N 1
ATOM 719 C CA . VAL A 1 89 ? 6.788 -12.466 -7.888 1.00 91.25 89 VAL A CA 1
ATOM 720 C C . VAL A 1 89 ? 7.368 -11.800 -9.136 1.00 91.25 89 VAL A C 1
ATOM 722 O O . VAL A 1 89 ? 8.562 -11.932 -9.392 1.00 91.25 89 VAL A O 1
ATOM 725 N N . PHE A 1 90 ? 6.561 -11.042 -9.884 1.00 88.88 90 PHE A N 1
ATOM 726 C CA . PHE A 1 90 ? 7.022 -10.313 -11.065 1.00 88.88 90 PHE A CA 1
ATOM 727 C C . PHE A 1 90 ? 8.064 -9.240 -10.720 1.00 88.88 90 PHE A C 1
ATOM 729 O O . PHE A 1 90 ? 9.127 -9.201 -11.338 1.00 88.88 90 PHE A O 1
ATOM 736 N N . ILE A 1 91 ? 7.793 -8.396 -9.718 1.00 86.12 91 ILE A N 1
ATOM 737 C CA . ILE A 1 91 ? 8.720 -7.342 -9.279 1.00 86.12 91 ILE A CA 1
ATOM 738 C C . ILE A 1 91 ? 10.001 -7.963 -8.713 1.00 86.12 91 ILE A C 1
ATOM 740 O O . ILE A 1 91 ? 11.092 -7.563 -9.112 1.00 86.12 91 ILE A O 1
ATOM 744 N N . GLY A 1 92 ? 9.888 -8.984 -7.860 1.00 86.25 92 GLY A N 1
ATOM 745 C CA . GLY A 1 92 ? 11.036 -9.691 -7.295 1.00 86.25 92 GLY A CA 1
ATOM 746 C C . GLY A 1 92 ? 11.906 -10.343 -8.371 1.00 86.25 92 GLY A C 1
ATOM 747 O O . GLY A 1 92 ? 13.123 -10.168 -8.370 1.00 86.25 92 GLY A O 1
ATOM 748 N N . ALA A 1 93 ? 11.295 -11.018 -9.350 1.00 88.31 93 ALA A N 1
ATOM 749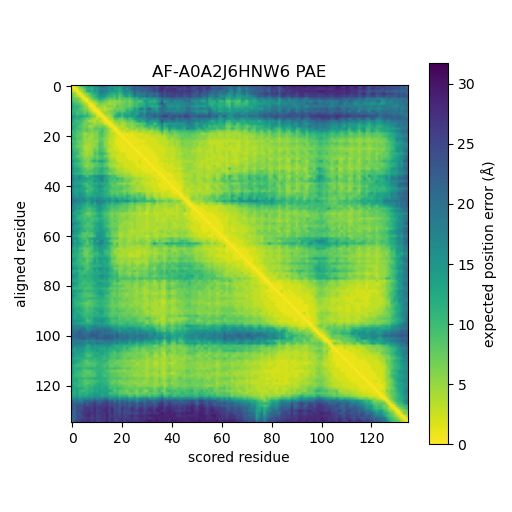 C CA . ALA A 1 93 ? 12.016 -11.583 -10.489 1.00 88.31 93 ALA A CA 1
ATOM 750 C C . ALA A 1 93 ? 12.701 -10.495 -11.330 1.00 88.31 93 ALA A C 1
ATOM 752 O O . ALA A 1 93 ? 13.866 -10.644 -11.695 1.00 88.31 93 ALA A O 1
ATOM 753 N N . LYS A 1 94 ? 12.016 -9.373 -11.589 1.00 83.12 94 LYS A N 1
ATOM 754 C CA . LYS A 1 94 ? 12.591 -8.222 -12.297 1.00 83.12 94 LYS A CA 1
ATOM 755 C C . LYS A 1 94 ? 13.796 -7.643 -11.550 1.00 83.12 94 LYS A C 1
ATOM 757 O O . LYS A 1 94 ? 14.802 -7.346 -12.184 1.00 83.12 94 LYS A O 1
ATOM 762 N N . MET A 1 95 ? 13.719 -7.488 -10.227 1.00 79.12 95 MET A N 1
ATOM 763 C CA . MET A 1 95 ? 14.828 -6.962 -9.420 1.00 79.12 95 MET A CA 1
ATOM 764 C C . MET A 1 95 ? 16.054 -7.881 -9.465 1.00 79.12 95 MET A C 1
ATOM 766 O O . MET A 1 95 ? 17.171 -7.390 -9.602 1.00 79.12 95 MET A O 1
ATOM 770 N N . LEU A 1 96 ? 15.857 -9.203 -9.429 1.00 84.44 96 LEU A N 1
ATOM 771 C CA . LEU A 1 96 ? 16.944 -10.183 -9.559 1.00 84.44 96 LEU A CA 1
ATOM 772 C C . LEU A 1 96 ? 17.567 -10.198 -10.965 1.00 84.44 96 LEU A C 1
ATOM 774 O O . LEU A 1 96 ? 18.779 -10.343 -11.109 1.00 84.44 96 LEU A O 1
ATOM 778 N N . LEU A 1 97 ? 16.743 -10.037 -12.004 1.00 84.00 97 LEU A N 1
ATOM 779 C CA . LEU A 1 97 ? 17.166 -10.063 -13.409 1.00 84.00 97 LEU A CA 1
ATOM 780 C C . LEU A 1 97 ? 17.615 -8.698 -13.948 1.00 84.00 97 LEU A C 1
ATOM 782 O O . LEU A 1 97 ? 18.030 -8.617 -15.104 1.00 84.00 97 LEU A O 1
ATOM 786 N N . HIS A 1 98 ? 17.587 -7.646 -13.124 1.00 75.00 98 HIS A N 1
ATOM 787 C CA . HIS A 1 98 ? 17.922 -6.275 -13.518 1.00 75.00 98 HIS A CA 1
ATOM 788 C C . HIS A 1 98 ? 19.314 -6.152 -14.159 1.00 75.00 98 HIS A C 1
ATOM 790 O O . HIS A 1 98 ? 19.542 -5.272 -14.980 1.00 75.00 98 HIS A O 1
ATOM 796 N N . HIS A 1 99 ? 20.251 -7.035 -13.804 1.00 70.62 99 HIS A N 1
ATOM 797 C CA . HIS A 1 99 ? 21.605 -7.0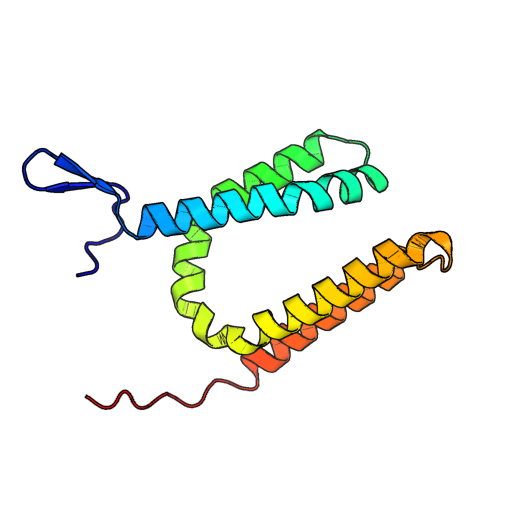11 -14.358 1.00 70.62 99 HIS A CA 1
ATOM 798 C C . HIS A 1 99 ? 21.733 -7.675 -15.742 1.00 70.62 99 HIS A C 1
ATOM 800 O O . HIS A 1 99 ? 22.700 -7.414 -16.448 1.00 70.62 99 HIS A O 1
ATOM 806 N N . TYR A 1 100 ? 20.772 -8.517 -16.135 1.00 72.69 100 TYR A N 1
ATOM 807 C CA . TYR A 1 100 ? 20.819 -9.297 -17.380 1.00 72.69 100 TYR A CA 1
ATOM 808 C C . TYR A 1 100 ? 19.788 -8.847 -18.421 1.00 72.69 100 TYR A C 1
ATOM 810 O O . TYR A 1 100 ? 19.994 -9.067 -19.612 1.00 72.69 100 TYR A O 1
ATOM 818 N N . VAL A 1 101 ? 18.676 -8.238 -17.992 1.00 73.00 101 VAL A N 1
ATOM 819 C CA . VAL A 1 101 ? 17.585 -7.801 -18.872 1.00 73.00 101 VAL A CA 1
ATOM 820 C C . VAL A 1 101 ? 17.174 -6.376 -18.510 1.00 73.00 101 VAL A C 1
ATOM 822 O O . VAL A 1 101 ? 16.588 -6.133 -17.454 1.00 73.00 101 VAL A O 1
ATOM 825 N N . GLU A 1 102 ? 17.433 -5.429 -19.411 1.00 67.69 102 GLU A N 1
ATOM 826 C CA . GLU A 1 102 ? 16.979 -4.044 -19.264 1.00 67.69 102 GLU A CA 1
ATOM 827 C C . GLU A 1 102 ? 15.481 -3.935 -19.580 1.00 67.69 102 GLU A C 1
ATOM 829 O O . GLU A 1 102 ? 15.063 -3.616 -20.693 1.00 67.69 102 GLU A O 1
ATOM 834 N N . ILE A 1 103 ? 14.639 -4.214 -18.584 1.00 71.44 103 ILE A N 1
ATOM 835 C CA . ILE A 1 103 ? 13.204 -3.932 -18.674 1.00 71.44 103 ILE A CA 1
ATOM 836 C C . ILE A 1 103 ? 12.985 -2.464 -18.321 1.00 71.44 103 ILE A C 1
ATOM 838 O O . ILE A 1 103 ? 13.132 -2.062 -17.162 1.00 71.44 103 ILE A O 1
ATOM 842 N N . THR A 1 104 ? 12.570 -1.665 -19.305 1.00 80.44 104 THR A N 1
ATOM 843 C CA . THR A 1 104 ? 12.264 -0.248 -19.092 1.00 80.44 104 THR A CA 1
ATOM 844 C C . THR A 1 104 ? 11.188 -0.081 -18.016 1.00 80.44 104 THR A C 1
ATOM 846 O O . THR A 1 104 ? 10.193 -0.814 -17.980 1.00 80.44 104 THR A O 1
ATOM 849 N N . THR A 1 105 ? 11.340 0.935 -17.165 1.00 80.06 105 THR A N 1
ATOM 850 C CA . THR A 1 105 ? 10.383 1.278 -16.098 1.00 80.06 105 THR A CA 1
ATOM 851 C C . THR A 1 105 ? 8.948 1.375 -16.615 1.00 80.06 105 THR A C 1
ATOM 853 O O . THR A 1 105 ? 8.034 0.871 -15.970 1.00 80.06 105 THR A O 1
ATOM 856 N N . MET A 1 106 ? 8.758 1.922 -17.820 1.00 83.69 106 MET A N 1
ATOM 857 C CA . MET A 1 106 ? 7.448 2.038 -18.466 1.00 83.69 106 MET A CA 1
ATOM 858 C C . MET A 1 106 ? 6.784 0.675 -18.727 1.00 83.69 106 MET A C 1
ATOM 860 O O . MET A 1 106 ? 5.604 0.498 -18.444 1.00 83.69 106 MET A O 1
ATOM 864 N N . GLN A 1 107 ? 7.535 -0.316 -19.219 1.00 84.69 107 GLN A N 1
ATOM 865 C CA . GLN A 1 107 ? 7.000 -1.658 -19.482 1.00 84.69 107 GLN A CA 1
ATOM 866 C C . GLN A 1 107 ? 6.634 -2.371 -18.181 1.00 84.69 107 GLN A C 1
ATOM 868 O O . GLN A 1 107 ? 5.566 -2.972 -18.081 1.00 84.69 107 GLN A O 1
ATOM 873 N N . SER A 1 108 ? 7.493 -2.250 -17.163 1.00 83.88 108 SER A N 1
ATOM 874 C CA . SER A 1 108 ? 7.192 -2.776 -15.827 1.00 83.88 108 SER A CA 1
ATOM 875 C C . SER A 1 108 ? 5.906 -2.164 -15.280 1.00 83.88 108 SER A 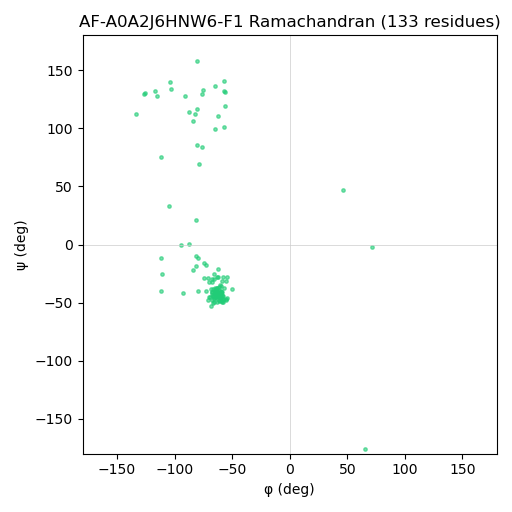C 1
ATOM 877 O O . SER A 1 108 ? 5.038 -2.892 -14.814 1.00 83.88 108 SER A O 1
ATOM 879 N N . LEU A 1 109 ? 5.760 -0.842 -15.390 1.00 86.19 109 LEU A N 1
ATOM 880 C CA . LEU A 1 109 ? 4.585 -0.124 -14.911 1.00 86.19 109 LEU A CA 1
ATOM 881 C C . LEU A 1 109 ? 3.302 -0.605 -15.599 1.00 86.19 109 LEU A C 1
ATOM 883 O O . LEU A 1 109 ? 2.300 -0.823 -14.925 1.00 86.19 109 LEU A O 1
ATOM 887 N N . MET A 1 110 ? 3.344 -0.839 -16.913 1.00 90.50 110 MET A N 1
ATOM 888 C CA . MET A 1 110 ? 2.196 -1.362 -17.660 1.00 90.50 110 MET A CA 1
ATOM 889 C C . MET A 1 110 ? 1.800 -2.772 -17.211 1.00 90.50 110 MET A C 1
ATOM 891 O O . MET A 1 110 ? 0.613 -3.041 -17.047 1.00 90.50 110 MET A O 1
ATOM 895 N N . VAL A 1 111 ? 2.767 -3.661 -16.959 1.00 89.94 111 VAL A N 1
ATOM 896 C CA . VAL A 1 111 ? 2.487 -5.019 -16.455 1.00 89.94 111 VAL A CA 1
ATOM 897 C C . VAL A 1 111 ? 1.904 -4.972 -15.042 1.00 89.94 111 VAL A C 1
ATOM 899 O O . VAL A 1 111 ? 0.908 -5.637 -14.766 1.00 89.94 111 VAL A O 1
ATOM 902 N N . VAL A 1 112 ? 2.476 -4.150 -14.159 1.00 89.81 112 VAL A N 1
ATOM 903 C CA . VAL A 1 112 ? 1.970 -3.928 -12.796 1.00 89.81 112 VAL A CA 1
ATOM 904 C C . VAL A 1 112 ? 0.526 -3.421 -12.833 1.00 89.81 112 VAL A C 1
ATOM 906 O O . VAL A 1 112 ? -0.348 -3.981 -12.167 1.00 89.81 112 VAL A O 1
ATOM 909 N N . LEU A 1 113 ? 0.260 -2.401 -13.654 1.00 91.94 113 LEU A N 1
ATOM 910 C CA . LEU A 1 113 ? -1.071 -1.828 -13.827 1.00 91.94 113 LEU A CA 1
ATOM 911 C C . LEU A 1 113 ? -2.059 -2.870 -14.363 1.00 91.94 113 LEU A C 1
ATOM 913 O O . LEU A 1 113 ? -3.163 -2.988 -13.837 1.00 91.94 113 LEU A O 1
ATOM 917 N N . LEU A 1 114 ? -1.653 -3.661 -15.359 1.00 93.69 114 LEU A N 1
ATOM 918 C CA . LEU A 1 114 ? -2.467 -4.732 -15.928 1.00 93.69 114 LEU A CA 1
ATOM 919 C C . LEU A 1 114 ? -2.850 -5.770 -14.867 1.00 93.69 114 LEU A C 1
ATOM 921 O O . LEU A 1 114 ? -4.026 -6.109 -14.753 1.00 93.69 114 LEU A O 1
ATOM 925 N N . ILE A 1 115 ? -1.885 -6.251 -14.076 1.00 92.75 115 ILE A N 1
ATOM 926 C CA . ILE A 1 115 ? -2.128 -7.248 -13.023 1.00 92.75 115 ILE A CA 1
ATOM 927 C C . ILE A 1 115 ? -3.114 -6.695 -11.991 1.00 92.75 115 ILE A C 1
ATOM 929 O O . ILE A 1 115 ? -4.065 -7.389 -11.624 1.00 92.75 115 ILE A O 1
ATOM 933 N N . LEU A 1 116 ? -2.930 -5.448 -11.544 1.00 90.50 116 LEU A N 1
ATOM 934 C CA . LEU A 1 116 ? -3.816 -4.823 -10.561 1.00 90.50 116 LEU A CA 1
ATOM 935 C C . LEU A 1 116 ? -5.229 -4.617 -11.110 1.00 90.50 116 LEU A C 1
ATOM 937 O O . LEU A 1 116 ? -6.194 -5.031 -10.467 1.00 90.50 116 LEU A O 1
ATOM 941 N N . VAL A 1 117 ? -5.361 -4.041 -12.308 1.00 92.50 117 VAL A N 1
ATOM 942 C CA . VAL A 1 117 ? -6.664 -3.810 -12.947 1.00 92.50 117 VAL A CA 1
ATOM 943 C C . VAL A 1 117 ? -7.376 -5.135 -13.196 1.00 92.50 117 VAL A C 1
ATOM 945 O O . VAL A 1 117 ? -8.534 -5.275 -12.810 1.00 92.50 117 VAL A O 1
ATOM 948 N N . ALA A 1 118 ? -6.691 -6.134 -13.758 1.00 92.25 118 ALA A N 1
ATOM 949 C CA . ALA A 1 118 ? -7.266 -7.457 -13.981 1.00 92.25 118 ALA A CA 1
ATOM 950 C C . ALA A 1 118 ? -7.732 -8.093 -12.666 1.00 92.25 118 ALA A C 1
ATOM 952 O O . ALA A 1 118 ? -8.842 -8.614 -12.594 1.00 92.25 118 ALA A O 1
ATOM 953 N N . SER A 1 119 ? -6.933 -7.991 -11.603 1.00 90.12 119 SER A N 1
ATOM 954 C CA . SER A 1 119 ? -7.281 -8.555 -10.295 1.00 90.12 119 SER A CA 1
ATOM 955 C C . SER A 1 119 ? -8.498 -7.876 -9.679 1.00 90.12 119 SER A C 1
ATOM 957 O O . SER A 1 119 ? -9.370 -8.558 -9.148 1.00 90.12 119 SER A O 1
ATOM 959 N N . VAL A 1 120 ? -8.594 -6.548 -9.778 1.00 89.50 120 VAL A N 1
ATOM 960 C CA . VAL A 1 120 ? -9.759 -5.788 -9.306 1.00 89.50 120 VAL A CA 1
ATOM 961 C C . VAL A 1 120 ? -11.001 -6.131 -10.128 1.00 89.50 120 VAL A C 1
ATOM 963 O O . VAL A 1 120 ? -12.043 -6.433 -9.549 1.00 89.50 120 VAL A O 1
ATOM 966 N N . VAL A 1 121 ? -10.892 -6.147 -11.459 1.00 90.19 121 VAL A N 1
ATOM 967 C CA . VAL A 1 121 ? -12.006 -6.456 -12.369 1.00 90.19 121 VAL A CA 1
ATOM 968 C C . VAL A 1 121 ? -12.526 -7.869 -12.12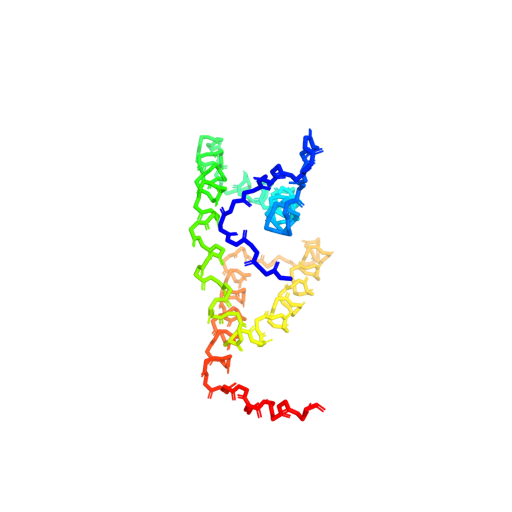8 1.00 90.19 121 VAL A C 1
ATOM 970 O O . VAL A 1 121 ? -13.724 -8.042 -11.924 1.00 90.19 121 VAL A O 1
ATOM 973 N N . VAL A 1 122 ? -11.640 -8.867 -12.069 1.00 90.00 122 VAL A N 1
ATOM 974 C CA . VAL A 1 122 ? -12.009 -10.258 -11.761 1.00 90.00 122 VAL A CA 1
ATOM 975 C C . VAL A 1 122 ? -12.657 -10.350 -10.382 1.00 90.00 122 VAL A C 1
ATOM 977 O O . VAL A 1 122 ? -13.656 -11.049 -10.220 1.00 90.00 122 VAL A O 1
ATOM 980 N N . SER A 1 123 ? -12.142 -9.608 -9.399 1.00 87.19 123 SER A N 1
ATOM 981 C CA . SER A 1 123 ? -12.696 -9.622 -8.048 1.00 87.19 123 SER A CA 1
ATOM 982 C C . SER A 1 123 ? -14.092 -9.014 -7.946 1.00 87.19 123 SER A C 1
ATOM 984 O O . SER A 1 123 ? -14.901 -9.485 -7.151 1.00 87.19 123 SER A O 1
ATOM 986 N N . ILE A 1 124 ? -14.403 -8.013 -8.771 1.00 85.50 124 ILE A N 1
ATOM 987 C CA . ILE A 1 124 ? -15.742 -7.419 -8.834 1.00 85.50 124 ILE A CA 1
ATOM 988 C C . ILE A 1 124 ? -16.699 -8.293 -9.660 1.00 85.50 124 ILE A C 1
ATOM 990 O O . ILE A 1 124 ? -17.859 -8.446 -9.278 1.00 85.50 124 ILE A O 1
ATOM 994 N N . LEU A 1 125 ? -16.226 -8.871 -10.771 1.00 86.06 125 LEU A N 1
ATOM 995 C CA . LEU A 1 125 ? -17.052 -9.643 -11.704 1.00 86.06 125 LEU A CA 1
ATOM 996 C C . LEU A 1 125 ? -17.430 -11.029 -11.159 1.00 86.06 125 LEU A C 1
ATOM 998 O O . LEU A 1 125 ? -18.487 -11.552 -11.504 1.00 86.06 125 LEU A O 1
ATOM 1002 N N . ILE A 1 126 ? -16.588 -11.612 -10.298 1.00 82.06 126 ILE A N 1
ATOM 1003 C CA . ILE A 1 126 ? -16.815 -12.911 -9.651 1.00 82.06 126 ILE A CA 1
ATOM 1004 C C . ILE A 1 126 ? -17.034 -12.691 -8.142 1.00 82.06 126 ILE A C 1
ATOM 1006 O O . ILE A 1 126 ? -16.133 -12.953 -7.337 1.00 82.06 126 ILE A O 1
ATOM 1010 N N . PRO A 1 127 ? -18.214 -12.194 -7.722 1.00 68.06 127 PRO A N 1
ATOM 1011 C CA . PRO A 1 127 ? -18.533 -12.061 -6.309 1.00 68.06 127 PRO A CA 1
ATOM 1012 C C . PRO A 1 127 ? -18.613 -13.446 -5.655 1.00 68.06 127 PRO A C 1
ATOM 1014 O O . PRO A 1 127 ? -19.185 -14.387 -6.209 1.00 68.06 1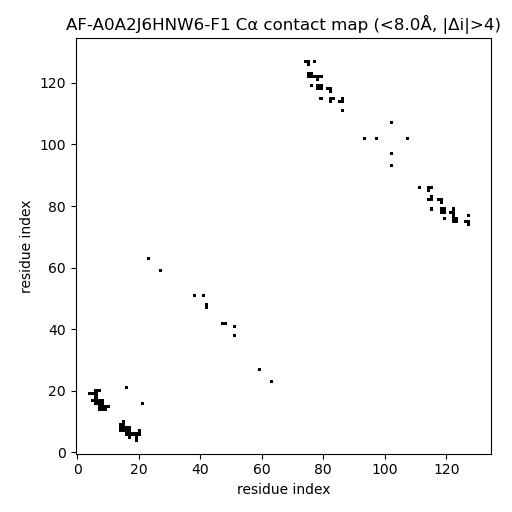27 PRO A O 1
ATOM 1017 N N . ALA A 1 128 ? -18.022 -13.578 -4.467 1.00 62.28 128 ALA A N 1
ATOM 1018 C CA . ALA A 1 128 ? -18.049 -14.819 -3.705 1.00 62.28 128 ALA A CA 1
ATOM 1019 C C . ALA A 1 128 ? -19.499 -15.262 -3.442 1.00 62.28 128 ALA A C 1
ATOM 1021 O O . ALA A 1 128 ? -20.336 -14.470 -3.007 1.00 62.28 128 ALA A O 1
ATOM 1022 N N . LYS A 1 129 ? -19.785 -16.545 -3.694 1.00 55.84 129 LYS A N 1
ATOM 1023 C CA . LYS A 1 129 ? -21.042 -17.179 -3.284 1.00 55.84 129 LYS A CA 1
ATOM 1024 C C . LYS A 1 129 ? -21.183 -16.996 -1.765 1.00 55.84 129 LYS A C 1
ATOM 1026 O O . LYS A 1 129 ? -20.201 -17.265 -1.070 1.00 55.84 129 LYS A O 1
ATOM 1031 N N . PRO A 1 130 ? -22.339 -16.538 -1.250 1.00 51.50 130 PRO A N 1
ATOM 1032 C CA . PRO A 1 130 ? -22.514 -16.327 0.180 1.00 51.50 130 PRO A CA 1
ATOM 1033 C C . PRO A 1 130 ? -22.220 -17.639 0.909 1.00 51.50 130 PRO A C 1
ATOM 1035 O O . PRO A 1 130 ? -22.859 -18.659 0.637 1.00 51.50 130 PRO A O 1
ATOM 1038 N N . GLU A 1 131 ? -21.221 -17.626 1.793 1.00 51.91 131 GLU A N 1
ATOM 1039 C CA . GLU A 1 131 ? -21.049 -18.702 2.761 1.00 51.91 131 GLU A CA 1
ATOM 1040 C C . GLU A 1 131 ? -22.296 -18.706 3.640 1.00 51.91 131 GLU A C 1
ATOM 1042 O O . GLU A 1 131 ? -22.550 -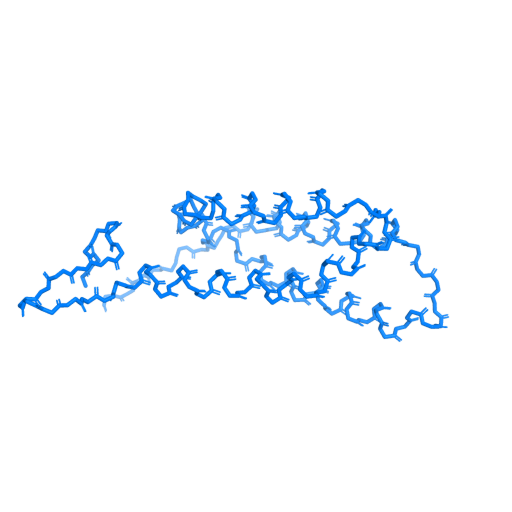17.776 4.407 1.00 51.91 131 GLU A O 1
ATOM 1047 N N . ILE A 1 132 ? -23.107 -19.751 3.490 1.00 51.16 132 ILE A N 1
ATOM 1048 C CA . ILE A 1 132 ? -24.173 -20.062 4.431 1.00 51.16 132 ILE A CA 1
ATOM 1049 C C . ILE A 1 132 ? -23.463 -20.405 5.742 1.00 51.16 132 ILE A C 1
ATOM 1051 O O . ILE A 1 132 ? -22.929 -21.501 5.903 1.00 51.16 132 ILE A O 1
ATOM 1055 N N . LYS A 1 133 ? -23.406 -19.427 6.650 1.00 43.38 133 LYS A N 1
ATOM 1056 C CA . LYS A 1 133 ? -23.057 -19.631 8.056 1.00 43.38 133 LYS A CA 1
ATOM 1057 C C . LYS A 1 133 ? -24.046 -20.648 8.621 1.00 43.38 133 LYS A C 1
ATOM 1059 O O . LYS A 1 133 ? -25.190 -20.300 8.902 1.00 43.38 133 LYS A O 1
ATOM 1064 N N . ASN A 1 134 ? -23.617 -21.900 8.740 1.00 40.94 134 ASN A N 1
ATOM 1065 C CA . ASN A 1 134 ? -24.315 -22.863 9.575 1.00 40.94 134 ASN A CA 1
ATOM 1066 C C . ASN A 1 134 ? -23.998 -22.536 11.039 1.00 40.94 134 ASN A C 1
ATOM 1068 O O . ASN A 1 134 ? -22.854 -22.225 11.375 1.00 40.94 134 ASN A O 1
ATOM 1072 N N . VAL A 1 135 ? -25.083 -22.522 11.809 1.00 43.81 135 VAL A N 1
ATOM 1073 C CA . VAL A 1 135 ? -25.264 -22.135 13.216 1.00 43.81 135 VAL A CA 1
ATOM 1074 C C . VAL A 1 135 ? -24.242 -22.763 14.155 1.00 43.81 135 VAL A C 1
ATOM 1076 O O . VAL A 1 135 ? -23.965 -23.971 13.990 1.00 43.81 135 VAL A O 1
#

Foldseek 3Di:
DQPDPDQWDDDPNDTDGHPVVVVLVVVLVVLVVVCVPVVVVVCVVDVDVVVVVVVSVVVSVCVSVVVVVCVVCVQLQPLQVVLVVVLCVLVVVCVVCVVPDVDDPVNNVVVNVVSNVVSNVCSNVDRDDDDPPDD

Solvent-accessible surface area (backbone atoms only — not comparable to full-atom values): 7968 Å² total; per-residue (Å²): 131,89,77,71,97,50,50,65,45,77,57,95,94,39,85,38,80,30,73,66,42,54,54,49,50,54,51,56,52,48,49,58,59,50,41,68,59,52,48,61,58,46,53,74,79,44,86,59,62,65,62,56,53,54,52,54,53,52,56,58,74,46,41,70,64,47,48,67,52,41,73,76,47,50,77,47,44,66,38,39,61,57,28,50,50,54,45,49,52,50,53,52,52,48,65,73,38,51,88,82,47,90,72,53,69,68,60,54,49,53,52,52,50,48,42,50,52,52,18,50,51,52,12,63,75,56,61,72,78,80,78,79,80,77,132

Sequence (135 aa):
EYEGPKFFIRKNGKLYLTGLFVVLMVIEFSDVIFAVDSVPAIFSITKDPFMVYFSNIFAIIGLRSLFFLLINVIEKFRFLKIGLSALLVFIGAKMLLHHYVEITTMQSLMVVLLILVASVVVSILIPAKPEIKNV